Protein AF-A0A4V2Z6S6-F1 (afdb_monomer_lite)

Radius of gyration: 31.91 Å; chains: 1; bounding box: 67×71×43 Å

Structure (mmCIF, N/CA/C/O backbone):
data_AF-A0A4V2Z6S6-F1
#
_entry.id   AF-A0A4V2Z6S6-F1
#
loop_
_atom_site.group_PDB
_atom_site.id
_atom_site.type_symbol
_atom_site.label_atom_id
_atom_site.label_alt_id
_atom_site.label_comp_id
_atom_site.label_asym_id
_atom_site.label_entity_id
_atom_site.label_seq_id
_atom_site.pdbx_PDB_ins_code
_atom_site.Cartn_x
_atom_site.Cartn_y
_atom_site.Cartn_z
_atom_site.occupancy
_atom_site.B_iso_or_equiv
_atom_site.auth_seq_id
_atom_site.auth_comp_id
_atom_site.auth_asym_id
_atom_site.auth_atom_id
_atom_site.pdbx_PDB_model_num
ATOM 1 N N . MET A 1 1 ? 8.532 -1.852 -8.461 1.00 54.56 1 MET A N 1
ATOM 2 C CA . MET A 1 1 ? 8.262 -3.257 -8.115 1.00 54.56 1 MET A CA 1
ATOM 3 C C . MET A 1 1 ? 8.214 -4.044 -9.407 1.00 54.56 1 MET A C 1
ATOM 5 O O . MET A 1 1 ? 7.560 -3.565 -10.332 1.00 54.56 1 MET A O 1
ATOM 9 N N . PRO A 1 2 ? 8.942 -5.160 -9.529 1.00 68.38 2 PRO A N 1
ATOM 10 C CA . PRO A 1 2 ? 8.706 -6.091 -10.628 1.00 68.38 2 PRO A CA 1
ATOM 11 C C . PRO A 1 2 ? 7.226 -6.516 -10.600 1.00 68.38 2 PRO A C 1
ATOM 13 O O .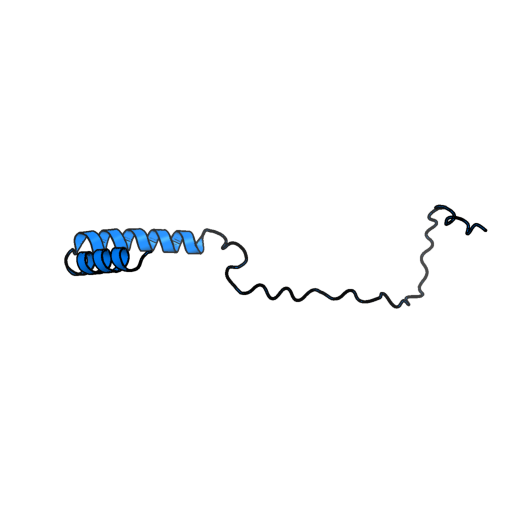 PRO A 1 2 ? 6.648 -6.677 -9.527 1.00 68.38 2 PRO A O 1
ATOM 16 N N . GLY A 1 3 ? 6.588 -6.607 -11.770 1.00 77.50 3 GLY A N 1
ATOM 17 C CA . GLY A 1 3 ? 5.125 -6.720 -11.871 1.00 77.50 3 GLY A CA 1
ATOM 18 C C . GLY A 1 3 ? 4.535 -7.926 -11.133 1.00 77.50 3 GLY A C 1
ATOM 19 O O . GLY A 1 3 ? 3.526 -7.780 -10.456 1.00 77.50 3 GLY A O 1
ATOM 20 N N . ALA A 1 4 ? 5.220 -9.073 -11.171 1.00 86.88 4 ALA A N 1
ATOM 21 C CA . ALA A 1 4 ? 4.742 -10.314 -10.558 1.00 86.88 4 ALA A CA 1
ATOM 22 C C . ALA A 1 4 ? 4.555 -10.208 -9.032 1.00 86.88 4 ALA A C 1
ATOM 24 O O . ALA A 1 4 ? 3.507 -10.575 -8.512 1.00 86.88 4 ALA A O 1
ATOM 25 N N . GLU A 1 5 ? 5.523 -9.628 -8.317 1.00 84.00 5 GLU A N 1
ATOM 26 C CA . GLU A 1 5 ? 5.437 -9.455 -6.859 1.00 84.00 5 GLU A CA 1
ATOM 27 C C . GLU A 1 5 ? 4.299 -8.498 -6.466 1.00 84.00 5 GLU A C 1
ATOM 29 O O . GLU A 1 5 ? 3.620 -8.690 -5.457 1.00 84.00 5 GLU A O 1
ATOM 34 N N . ALA A 1 6 ? 4.060 -7.465 -7.281 1.00 90.19 6 ALA A N 1
ATOM 35 C CA . ALA A 1 6 ? 2.967 -6.524 -7.058 1.00 90.19 6 ALA A CA 1
ATOM 36 C C . ALA A 1 6 ? 1.591 -7.171 -7.294 1.00 90.19 6 ALA A C 1
ATOM 38 O O . ALA A 1 6 ? 0.641 -6.874 -6.563 1.00 90.19 6 ALA A O 1
ATOM 39 N N . ASP A 1 7 ? 1.485 -8.060 -8.281 1.00 93.06 7 ASP A N 1
ATOM 40 C CA . ASP A 1 7 ? 0.259 -8.798 -8.582 1.00 93.06 7 ASP A CA 1
ATOM 41 C C . ASP A 1 7 ? -0.068 -9.818 -7.483 1.00 93.06 7 ASP A C 1
ATOM 43 O O . ASP A 1 7 ? -1.210 -9.876 -7.019 1.00 93.06 7 ASP A O 1
ATOM 47 N N . GLU A 1 8 ? 0.932 -10.562 -7.002 1.00 94.88 8 GLU A N 1
ATOM 48 C CA . GLU A 1 8 ? 0.788 -11.503 -5.883 1.00 94.88 8 GLU A CA 1
ATOM 49 C C . GLU A 1 8 ? 0.355 -10.790 -4.595 1.00 94.88 8 GLU A C 1
ATOM 51 O O . GLU A 1 8 ? -0.607 -11.204 -3.937 1.00 94.88 8 GLU A O 1
ATOM 56 N N . LEU A 1 9 ? 0.992 -9.660 -4.273 1.00 92.88 9 LEU A N 1
ATOM 57 C CA . LEU A 1 9 ? 0.604 -8.834 -3.132 1.00 92.88 9 LEU A CA 1
ATOM 58 C C . LEU A 1 9 ? -0.825 -8.294 -3.291 1.00 92.88 9 LEU A C 1
ATOM 60 O O . LEU A 1 9 ? -1.623 -8.336 -2.353 1.00 92.88 9 LEU A O 1
ATOM 64 N N . SER A 1 10 ? -1.184 -7.832 -4.490 1.00 92.81 10 SER A N 1
ATOM 65 C CA . SER A 1 10 ? -2.535 -7.343 -4.782 1.00 92.81 10 SER A CA 1
ATOM 66 C C . SER A 1 10 ? -3.587 -8.441 -4.622 1.00 92.81 10 SER A C 1
ATOM 68 O O . SER A 1 10 ? -4.673 -8.182 -4.097 1.00 92.81 10 SER A O 1
ATOM 70 N N . ALA A 1 11 ? -3.281 -9.669 -5.044 1.00 96.44 11 ALA A N 1
ATOM 71 C CA . ALA A 1 11 ? -4.161 -10.818 -4.868 1.00 96.44 11 ALA A CA 1
ATOM 72 C C . ALA A 1 11 ? -4.365 -11.150 -3.381 1.00 96.44 11 ALA A C 1
ATOM 74 O O . ALA A 1 11 ? -5.506 -11.318 -2.947 1.00 96.44 11 ALA A O 1
ATOM 75 N N . HIS A 1 12 ? -3.292 -11.161 -2.585 1.00 95.88 12 HIS A N 1
ATOM 76 C CA . HIS A 1 12 ? -3.366 -11.404 -1.143 1.00 95.88 12 HIS A CA 1
ATOM 77 C C . HIS A 1 12 ? -4.229 -10.359 -0.418 1.00 95.88 12 HIS A C 1
ATOM 79 O O . HIS A 1 12 ? -5.127 -10.705 0.354 1.00 95.88 12 HIS A O 1
ATOM 85 N N . LEU A 1 13 ? -4.020 -9.073 -0.713 1.00 96.44 13 LEU A N 1
ATOM 86 C CA . LEU A 1 13 ? -4.756 -7.981 -0.070 1.00 96.44 13 LEU A CA 1
ATOM 87 C C . LEU A 1 13 ? -6.264 -8.031 -0.359 1.00 96.44 13 LEU A C 1
ATOM 89 O O . LEU A 1 13 ? -7.063 -7.619 0.481 1.00 96.44 13 LEU A O 1
ATOM 93 N N . ARG A 1 14 ? -6.696 -8.582 -1.501 1.00 96.62 14 ARG A N 1
ATOM 94 C CA . ARG A 1 14 ? -8.132 -8.799 -1.766 1.00 96.62 14 ARG A CA 1
ATOM 95 C C . ARG A 1 14 ? -8.755 -9.809 -0.799 1.00 96.62 14 ARG A C 1
ATOM 97 O O . ARG A 1 14 ? -9.915 -9.640 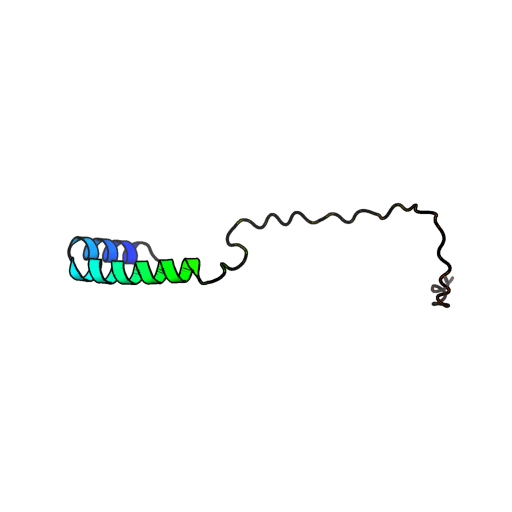-0.433 1.00 96.62 14 ARG A O 1
ATOM 104 N N . GLY A 1 15 ? -8.000 -10.825 -0.380 1.00 96.94 15 GLY A N 1
ATOM 105 C CA . GLY A 1 15 ? -8.474 -11.895 0.503 1.00 96.94 15 GLY A CA 1
ATOM 106 C C . GLY A 1 15 ? -8.270 -11.640 1.999 1.00 96.94 15 GLY A C 1
ATOM 107 O O . GLY A 1 15 ? -8.948 -12.262 2.811 1.00 96.94 15 GLY A O 1
ATOM 108 N N . CYS A 1 16 ? -7.371 -10.728 2.380 1.00 98.12 16 CYS A N 1
ATOM 109 C CA . CYS A 1 16 ? -6.954 -10.553 3.771 1.00 98.12 16 CYS A CA 1
ATOM 110 C C . CYS A 1 16 ? -7.305 -9.153 4.321 1.00 98.12 16 CYS A C 1
ATOM 112 O O . CYS A 1 16 ? -6.622 -8.175 4.002 1.00 98.12 16 CYS A O 1
ATOM 114 N N . PRO A 1 17 ? -8.370 -9.001 5.138 1.00 96.81 17 PRO A N 1
ATOM 115 C CA . PRO A 1 17 ? -8.774 -7.699 5.673 1.00 96.81 17 PRO A CA 1
ATOM 116 C C . PRO A 1 17 ? -7.784 -7.105 6.687 1.00 96.81 17 PRO A C 1
ATOM 118 O O . PRO A 1 17 ? -7.643 -5.885 6.712 1.00 96.81 17 PRO A O 1
ATOM 121 N N . SER A 1 18 ? -7.082 -7.921 7.482 1.00 97.44 18 SER A N 1
ATOM 122 C CA . SER A 1 18 ? -6.084 -7.438 8.451 1.00 97.44 18 SER A CA 1
ATOM 123 C C . SER A 1 18 ? -4.896 -6.783 7.752 1.00 97.44 18 SER A C 1
ATOM 125 O O . SER A 1 18 ? -4.571 -5.637 8.040 1.00 97.44 18 SER A O 1
ATOM 127 N N . CYS A 1 19 ? -4.332 -7.440 6.737 1.00 97.00 19 CYS A N 1
ATOM 128 C CA . CYS A 1 19 ? -3.231 -6.871 5.960 1.00 97.00 19 CYS A CA 1
ATOM 129 C C . CYS A 1 19 ? -3.648 -5.605 5.191 1.00 97.00 19 CYS A C 1
ATOM 131 O O . CYS A 1 19 ? -2.829 -4.716 4.973 1.00 97.00 19 CYS A O 1
ATOM 133 N N . ARG A 1 20 ? -4.927 -5.473 4.800 1.00 97.00 20 ARG A N 1
ATOM 134 C CA . ARG A 1 20 ? -5.443 -4.209 4.242 1.00 97.00 20 ARG A CA 1
ATOM 135 C C . ARG A 1 20 ? -5.483 -3.084 5.269 1.00 97.00 20 ARG A C 1
ATOM 137 O O . ARG A 1 20 ? -5.210 -1.948 4.892 1.00 97.00 20 ARG A O 1
ATOM 144 N N . ALA A 1 21 ? -5.849 -3.383 6.514 1.00 97.62 21 ALA A N 1
ATOM 145 C CA . ALA A 1 21 ? -5.850 -2.399 7.592 1.00 97.62 21 ALA A CA 1
ATOM 146 C C . ALA A 1 21 ? -4.420 -1.931 7.897 1.00 97.62 21 ALA A C 1
ATOM 148 O O . ALA A 1 21 ? -4.156 -0.735 7.854 1.00 97.62 21 ALA A O 1
ATOM 149 N N . GLU A 1 22 ? -3.479 -2.866 8.052 1.00 97.50 22 GLU A N 1
ATOM 150 C CA . GLU A 1 22 ? -2.055 -2.553 8.244 1.00 97.50 22 GLU A CA 1
ATOM 151 C C . GLU A 1 22 ? -1.497 -1.701 7.093 1.00 97.50 22 GLU A C 1
ATOM 153 O O . GLU A 1 22 ? -0.815 -0.700 7.309 1.00 97.50 22 GLU A O 1
ATOM 158 N N . LEU A 1 23 ? -1.827 -2.046 5.843 1.00 96.56 23 LEU A N 1
ATOM 159 C CA . LEU A 1 23 ? -1.390 -1.262 4.691 1.00 96.56 23 LEU A CA 1
ATOM 160 C C . LEU A 1 23 ? -2.002 0.148 4.674 1.00 96.56 23 LEU A C 1
ATOM 162 O O . LEU A 1 23 ? -1.354 1.077 4.196 1.00 96.56 23 LEU A O 1
ATOM 166 N N . ALA A 1 24 ? -3.232 0.323 5.165 1.00 96.06 24 ALA A N 1
ATOM 167 C CA . ALA A 1 24 ? -3.844 1.643 5.290 1.00 96.06 24 ALA A CA 1
ATOM 168 C C . ALA A 1 24 ? -3.075 2.514 6.295 1.00 96.06 24 ALA A C 1
ATOM 170 O O . ALA A 1 24 ? -2.712 3.637 5.953 1.00 96.06 24 ALA A O 1
ATOM 171 N N . GLU A 1 25 ? -2.712 1.965 7.456 1.00 96.50 25 GLU A N 1
ATOM 172 C CA . GLU A 1 25 ? -1.895 2.671 8.454 1.00 96.50 25 GLU A CA 1
ATOM 173 C C . GLU A 1 25 ? -0.534 3.100 7.878 1.00 96.50 25 GLU A C 1
ATOM 175 O O . GLU A 1 25 ? -0.093 4.237 8.057 1.00 96.50 25 GLU A O 1
ATOM 180 N N . LEU A 1 26 ? 0.122 2.225 7.106 1.00 96.56 26 LEU A N 1
ATOM 181 C CA . LEU A 1 26 ? 1.391 2.558 6.449 1.00 96.56 26 LEU A CA 1
ATOM 182 C C . LEU A 1 26 ? 1.242 3.651 5.379 1.00 96.56 26 LEU A C 1
ATOM 184 O O . LEU A 1 26 ? 2.161 4.450 5.177 1.00 96.56 26 LEU A O 1
ATOM 188 N N . ARG A 1 27 ? 0.100 3.707 4.684 1.00 95.75 27 ARG A N 1
ATOM 189 C CA . ARG A 1 27 ? -0.178 4.756 3.690 1.00 95.75 27 ARG A CA 1
ATOM 190 C C . ARG A 1 27 ? -0.350 6.124 4.339 1.00 95.75 27 ARG A C 1
ATOM 192 O O . ARG A 1 27 ? 0.133 7.100 3.768 1.00 95.75 27 ARG A O 1
ATOM 199 N N . ASP A 1 28 ? -0.952 6.186 5.520 1.00 95.44 28 ASP A N 1
ATOM 200 C CA . ASP A 1 28 ? -1.096 7.435 6.271 1.00 95.44 28 ASP A CA 1
ATOM 201 C C . ASP A 1 28 ? 0.279 7.988 6.682 1.00 95.44 28 ASP A C 1
ATOM 203 O O . ASP A 1 28 ? 0.563 9.180 6.523 1.00 95.44 28 ASP A O 1
ATOM 207 N N . VAL A 1 29 ? 1.191 7.110 7.117 1.00 95.38 29 VAL A N 1
ATOM 208 C CA . VAL A 1 29 ? 2.589 7.481 7.395 1.00 95.38 29 VAL A CA 1
ATOM 209 C C . VAL A 1 29 ? 3.290 7.972 6.128 1.00 95.38 29 VAL A C 1
ATOM 211 O O . VAL A 1 29 ? 3.974 8.998 6.154 1.00 95.38 29 VAL A O 1
ATOM 214 N N . ALA A 1 30 ? 3.114 7.276 5.003 1.00 94.56 30 ALA A N 1
ATOM 215 C CA . ALA A 1 30 ? 3.700 7.685 3.729 1.00 94.56 30 ALA A CA 1
ATOM 216 C C . ALA A 1 30 ? 3.200 9.070 3.280 1.00 94.56 30 ALA A C 1
ATOM 218 O O . ALA A 1 30 ? 3.988 9.876 2.783 1.00 94.56 30 ALA A O 1
ATOM 219 N N . GLU A 1 31 ? 1.920 9.381 3.493 1.00 93.00 31 GLU A N 1
ATOM 220 C CA . GLU A 1 31 ? 1.356 10.699 3.198 1.00 93.00 31 GLU A CA 1
ATOM 221 C C . GLU A 1 31 ? 1.938 11.792 4.104 1.00 93.00 31 GLU A C 1
ATOM 223 O O . GLU A 1 31 ? 2.295 12.874 3.627 1.00 93.00 31 GLU A O 1
ATOM 228 N N . LEU A 1 32 ? 2.098 11.509 5.398 1.00 94.50 32 LEU A N 1
ATOM 229 C CA . LEU A 1 32 ? 2.741 12.433 6.329 1.00 94.50 32 LEU A CA 1
ATOM 230 C C . LEU A 1 32 ? 4.185 12.738 5.909 1.00 94.50 32 LEU A C 1
ATOM 232 O O . LEU A 1 32 ? 4.606 13.900 5.906 1.00 94.50 32 LEU A O 1
ATOM 236 N N . LEU A 1 33 ? 4.939 11.713 5.510 1.00 93.25 33 LEU A N 1
ATOM 237 C CA . LEU A 1 33 ? 6.301 11.866 4.997 1.00 93.25 33 LEU A CA 1
ATOM 238 C C . LEU A 1 33 ? 6.326 12.679 3.700 1.00 93.25 33 LEU A C 1
ATOM 240 O O . LEU A 1 33 ? 7.149 13.580 3.561 1.00 93.25 33 LEU A O 1
ATOM 244 N N . ALA A 1 34 ? 5.390 12.435 2.781 1.00 89.69 34 ALA A N 1
ATOM 245 C CA . ALA A 1 34 ? 5.306 13.169 1.520 1.00 89.69 34 ALA A CA 1
ATOM 246 C C . ALA A 1 34 ? 5.069 14.679 1.707 1.00 89.69 34 ALA A C 1
ATOM 248 O O . ALA A 1 34 ? 5.507 15.468 0.869 1.00 89.69 34 ALA A O 1
ATOM 249 N N . ARG A 1 35 ? 4.386 15.077 2.791 1.00 90.94 35 ARG A N 1
ATOM 250 C CA . ARG A 1 35 ? 4.115 16.484 3.138 1.00 90.94 35 ARG A CA 1
ATOM 251 C C . ARG A 1 35 ? 5.242 17.141 3.938 1.00 90.94 35 ARG A C 1
ATOM 253 O O . ARG A 1 35 ? 5.437 18.348 3.827 1.00 90.94 35 ARG A O 1
ATOM 260 N N . SER A 1 36 ? 5.932 16.374 4.779 1.00 89.19 36 SER A N 1
ATOM 261 C CA . SER A 1 36 ? 6.934 16.890 5.724 1.00 89.19 36 SER A CA 1
ATOM 262 C C . SER A 1 36 ? 8.353 16.897 5.166 1.00 89.19 36 SER A C 1
ATOM 264 O O . SER A 1 36 ? 9.162 17.735 5.563 1.00 89.19 36 SER A O 1
ATOM 266 N N . VAL A 1 37 ? 8.661 15.998 4.234 1.00 86.38 37 VAL A N 1
ATOM 267 C CA . VAL A 1 37 ? 9.970 15.937 3.591 1.00 86.38 37 VAL A CA 1
ATOM 268 C C . VAL A 1 37 ? 9.957 16.862 2.372 1.00 86.38 37 VAL A C 1
ATOM 270 O O . VAL A 1 37 ? 9.149 16.655 1.462 1.00 86.38 37 VAL A O 1
ATOM 273 N N . PRO A 1 38 ? 10.843 17.877 2.308 1.00 77.19 38 PRO A N 1
ATOM 274 C CA . PRO A 1 38 ? 11.023 18.670 1.103 1.00 77.19 38 PRO A CA 1
ATOM 275 C C . PRO A 1 38 ? 11.336 17.732 -0.057 1.00 77.19 38 PRO A C 1
ATOM 277 O O . PRO A 1 38 ? 12.353 17.035 -0.045 1.00 77.19 38 PRO A O 1
ATOM 280 N N . GLN A 1 39 ? 10.447 17.696 -1.048 1.00 69.88 39 GLN A N 1
ATOM 281 C CA . GLN A 1 39 ? 10.684 16.911 -2.249 1.00 69.88 39 GLN A CA 1
ATOM 282 C C . GLN A 1 39 ? 11.990 17.413 -2.879 1.00 69.88 39 GLN A C 1
ATOM 284 O O . GLN A 1 39 ? 12.125 18.624 -3.101 1.00 69.88 39 GLN A O 1
ATOM 289 N N . PRO A 1 40 ? 12.971 16.534 -3.149 1.00 66.81 40 PRO A N 1
ATOM 290 C CA . PRO A 1 40 ? 14.173 16.950 -3.849 1.00 66.81 40 PRO A CA 1
ATOM 291 C C . PRO A 1 40 ? 13.759 17.598 -5.178 1.00 66.81 40 PRO A C 1
ATOM 293 O O . PRO A 1 40 ? 12.813 17.124 -5.819 1.00 66.81 40 PRO A O 1
ATOM 296 N N . PRO A 1 41 ? 14.418 18.688 -5.609 1.00 56.38 41 PRO A N 1
ATOM 297 C CA . PRO A 1 41 ? 14.064 19.353 -6.851 1.00 56.38 41 PRO A CA 1
ATOM 298 C C . PRO A 1 41 ? 14.249 18.390 -8.035 1.00 56.38 41 PRO A C 1
ATOM 300 O O . PRO A 1 41 ? 15.352 18.208 -8.537 1.00 56.38 41 PRO A O 1
ATOM 303 N N . GLY A 1 42 ? 13.139 17.806 -8.495 1.00 55.44 42 GLY A N 1
ATOM 304 C CA . GLY A 1 42 ? 12.963 17.263 -9.839 1.00 55.44 42 GLY A CA 1
ATOM 305 C C . GLY A 1 42 ? 13.184 15.757 -10.018 1.00 55.44 42 GLY A C 1
ATOM 306 O O . GLY A 1 42 ? 14.303 15.297 -10.200 1.00 55.44 42 GLY A O 1
ATOM 307 N N . HIS A 1 43 ? 12.080 15.017 -10.149 1.00 55.19 43 HIS A N 1
ATOM 308 C CA . HIS A 1 43 ? 11.934 13.961 -11.172 1.00 55.19 43 HIS A CA 1
ATOM 309 C C . HIS A 1 43 ? 11.063 14.457 -12.351 1.00 55.19 43 HIS A C 1
ATOM 311 O O . HIS A 1 43 ? 10.500 13.673 -13.107 1.00 55.19 43 HIS A O 1
ATOM 317 N N . GLY A 1 44 ? 10.925 15.780 -12.505 1.00 59.50 44 GLY A N 1
ATOM 318 C CA . GLY A 1 44 ? 10.343 16.402 -13.695 1.00 59.50 44 GLY A CA 1
ATOM 319 C C . GLY A 1 44 ? 11.423 16.672 -14.750 1.00 59.50 44 GLY A C 1
ATOM 320 O O . GLY A 1 44 ? 12.590 16.844 -14.381 1.00 59.50 44 GLY A O 1
ATOM 321 N N . PRO A 1 45 ? 11.078 16.727 -16.052 1.00 56.84 45 PRO A N 1
ATOM 322 C CA . PRO A 1 45 ? 12.044 17.029 -17.098 1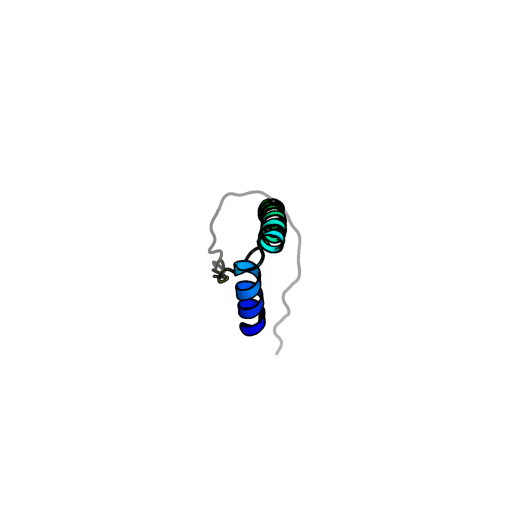.00 56.84 45 PRO A CA 1
ATOM 323 C C . PRO A 1 45 ? 12.687 18.386 -16.816 1.00 56.84 45 PRO A C 1
ATOM 325 O O . PRO A 1 45 ? 12.036 19.432 -16.823 1.00 56.84 45 PRO A O 1
ATOM 328 N N . VAL A 1 46 ? 13.990 18.354 -16.549 1.00 59.06 46 VAL A N 1
ATOM 329 C CA . VAL A 1 46 ? 14.813 19.538 -16.337 1.00 59.06 46 VAL A CA 1
ATOM 330 C C . VAL A 1 46 ? 14.901 20.283 -17.666 1.00 59.06 46 VAL A C 1
ATOM 332 O O . VAL A 1 46 ? 15.824 20.076 -18.454 1.00 59.06 46 VAL A O 1
ATOM 335 N N . THR A 1 47 ? 13.967 21.191 -17.936 1.00 61.31 47 THR A N 1
ATOM 336 C CA . THR A 1 47 ? 14.190 22.206 -18.964 1.00 61.31 47 THR A CA 1
ATOM 337 C C . THR A 1 47 ? 15.187 23.203 -18.388 1.00 61.31 47 THR A C 1
ATOM 339 O O . THR A 1 47 ? 14.813 24.232 -17.824 1.00 61.31 47 THR A O 1
ATOM 342 N N . ARG A 1 48 ? 16.485 22.891 -18.494 1.00 59.22 48 ARG A N 1
AT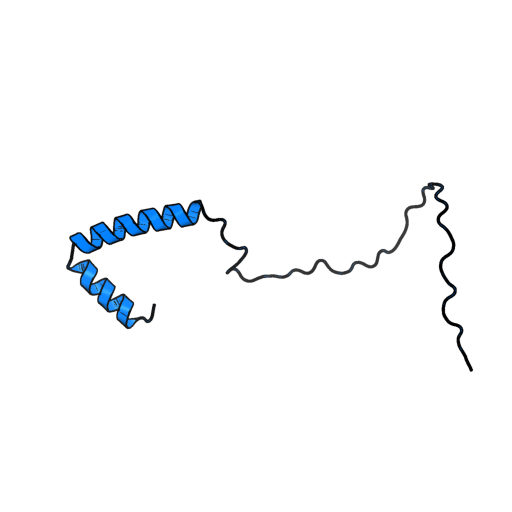OM 343 C CA . ARG A 1 48 ? 17.564 23.863 -18.291 1.00 59.22 48 ARG A CA 1
ATOM 344 C C . ARG A 1 48 ? 17.438 24.923 -19.384 1.00 59.22 48 ARG A C 1
ATOM 346 O O . ARG A 1 48 ? 18.111 24.874 -20.409 1.00 59.22 48 ARG A O 1
ATOM 353 N N . ARG A 1 49 ? 16.551 25.896 -19.179 1.00 54.69 49 ARG A N 1
ATOM 354 C CA . ARG A 1 49 ? 16.527 27.126 -19.963 1.00 54.69 49 ARG A CA 1
ATOM 355 C C . ARG A 1 49 ? 17.697 27.962 -19.456 1.00 54.69 49 ARG A C 1
ATOM 357 O O . ARG A 1 49 ? 17.567 28.725 -18.506 1.00 54.69 49 ARG A O 1
ATOM 364 N N . GLY A 1 50 ? 18.873 27.716 -20.032 1.00 60.00 50 GLY A N 1
ATOM 365 C CA . GLY A 1 50 ? 20.065 28.505 -19.753 1.00 60.00 50 GLY A CA 1
ATOM 366 C C . GLY A 1 50 ? 19.747 29.982 -19.959 1.00 60.00 50 GLY A C 1
ATOM 367 O O . GLY A 1 50 ? 19.288 30.375 -21.032 1.00 60.00 50 GLY A O 1
ATOM 368 N N . ALA A 1 51 ? 19.960 30.798 -18.927 1.00 59.12 51 ALA A N 1
ATOM 369 C CA . ALA A 1 51 ? 19.952 32.243 -19.074 1.00 59.12 51 ALA A CA 1
ATOM 370 C C . ALA A 1 51 ? 21.132 32.600 -19.987 1.00 59.12 51 ALA A C 1
ATOM 372 O O . ALA A 1 51 ? 22.291 32.536 -19.577 1.00 59.12 51 ALA A O 1
ATOM 373 N N . GLY A 1 52 ? 20.835 32.854 -21.263 1.00 58.03 52 GLY A N 1
ATOM 374 C CA . GLY A 1 52 ? 21.835 33.121 -22.288 1.00 58.03 52 GLY A CA 1
ATOM 375 C C . GLY A 1 52 ? 22.828 34.193 -21.841 1.00 58.03 52 GLY A C 1
ATOM 376 O O . GLY A 1 52 ? 22.450 35.197 -21.233 1.00 58.03 52 GLY A O 1
ATOM 377 N N . ARG A 1 53 ? 24.112 33.984 -22.161 1.00 60.72 53 ARG A N 1
ATOM 378 C CA . ARG A 1 53 ? 25.143 35.024 -22.080 1.00 60.72 53 ARG A CA 1
ATOM 379 C C . ARG A 1 53 ? 24.711 36.192 -22.961 1.00 60.72 53 ARG A C 1
ATOM 381 O O . ARG A 1 53 ? 24.938 36.180 -24.166 1.00 60.72 53 ARG A O 1
ATOM 388 N N . ARG A 1 54 ? 24.096 37.208 -22.362 1.00 56.66 54 ARG A N 1
ATOM 389 C CA . ARG A 1 54 ? 23.926 38.505 -23.011 1.00 56.66 54 ARG A CA 1
ATOM 390 C C . ARG A 1 54 ? 25.293 39.199 -23.044 1.00 56.66 54 ARG A C 1
ATOM 392 O O . ARG A 1 54 ? 25.895 39.363 -21.979 1.00 56.66 54 ARG A O 1
ATOM 399 N N . PRO A 1 55 ? 25.799 39.615 -24.217 1.00 55.97 55 PRO A N 1
ATOM 400 C CA . PRO A 1 55 ? 26.890 40.577 -24.278 1.00 55.97 55 PRO A CA 1
ATOM 401 C C . PRO A 1 55 ? 26.431 41.842 -23.550 1.00 55.97 55 PRO A C 1
ATOM 403 O O . PRO A 1 55 ? 25.362 42.373 -23.852 1.00 55.97 55 PRO A O 1
ATOM 406 N N . ARG A 1 56 ? 27.199 42.307 -22.560 1.00 60.75 56 ARG A N 1
ATOM 407 C CA . ARG A 1 56 ? 26.957 43.608 -21.926 1.00 60.75 56 ARG A CA 1
ATOM 408 C C . ARG A 1 56 ? 27.388 44.696 -22.910 1.00 60.75 56 ARG A C 1
ATOM 410 O O . ARG A 1 56 ? 28.476 45.246 -22.792 1.00 60.75 56 ARG A O 1
ATOM 417 N N . THR A 1 57 ? 26.565 44.950 -23.922 1.00 54.75 57 THR A N 1
ATOM 418 C CA . THR A 1 57 ? 26.649 46.169 -24.728 1.00 54.75 57 THR A CA 1
ATOM 419 C C . THR A 1 57 ? 26.338 47.339 -23.806 1.00 54.75 57 THR A C 1
ATOM 421 O O . THR A 1 57 ? 25.262 47.403 -23.213 1.00 54.75 57 THR A O 1
ATOM 424 N N . GLY A 1 58 ? 27.355 48.169 -23.593 1.00 51.75 58 GLY A N 1
ATOM 425 C CA . GLY A 1 58 ? 27.368 49.215 -22.587 1.00 51.75 58 GLY A CA 1
ATOM 426 C C . GLY A 1 58 ? 26.517 50.429 -22.935 1.00 51.75 58 GLY A C 1
ATOM 427 O O . GLY A 1 58 ? 26.284 50.724 -24.100 1.00 51.75 58 GLY A O 1
ATOM 428 N N . ALA A 1 59 ? 26.099 51.124 -21.882 1.00 52.41 59 ALA A N 1
ATOM 429 C CA . ALA A 1 59 ? 26.191 52.571 -21.709 1.00 52.41 59 ALA A CA 1
ATOM 430 C C . ALA A 1 59 ? 25.421 52.925 -20.433 1.00 52.41 59 ALA A C 1
ATOM 432 O O . ALA A 1 59 ? 24.202 52.809 -20.379 1.00 52.41 59 ALA A O 1
ATOM 433 N N . SER A 1 60 ? 26.133 53.369 -19.404 1.00 46.34 60 SER A N 1
ATOM 434 C CA . SER A 1 60 ? 25.550 54.283 -18.427 1.00 46.34 60 SER A CA 1
ATOM 435 C C . SER A 1 60 ? 26.649 55.258 -18.041 1.00 46.34 60 SER A C 1
ATOM 437 O O . SER A 1 60 ? 27.459 55.000 -17.154 1.00 46.34 60 SER A O 1
ATOM 439 N N . LEU A 1 61 ? 26.729 56.347 -18.803 1.00 53.97 61 LEU A N 1
ATOM 440 C CA . LEU A 1 61 ? 27.440 57.544 -18.387 1.00 53.97 61 LEU A CA 1
ATOM 441 C C . LEU A 1 61 ? 26.649 58.110 -17.213 1.00 53.97 61 LEU A C 1
ATOM 443 O O . LEU A 1 61 ? 25.565 58.640 -17.410 1.00 53.97 61 LEU A O 1
ATOM 447 N N . ASN A 1 62 ? 27.151 57.919 -16.000 1.00 43.69 62 ASN A N 1
ATOM 448 C CA . ASN A 1 62 ? 27.021 58.905 -14.939 1.00 43.69 62 ASN A CA 1
ATOM 449 C C . ASN A 1 62 ? 28.082 58.602 -13.888 1.00 43.69 62 ASN A C 1
ATOM 451 O O . ASN A 1 62 ? 28.156 57.504 -13.340 1.00 43.69 62 ASN A O 1
ATOM 455 N N . GLY A 1 63 ? 28.977 59.575 -13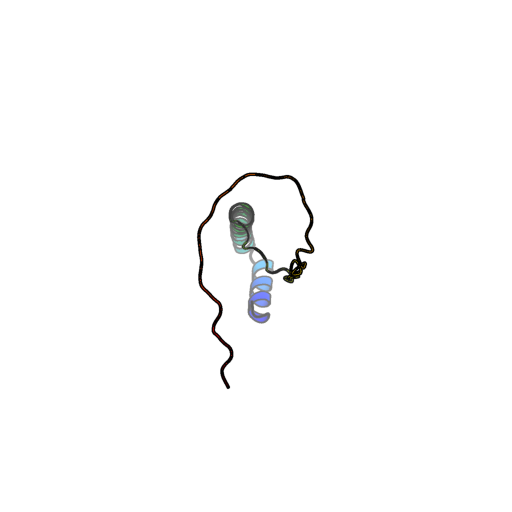.742 1.00 56.88 63 GLY A N 1
ATOM 456 C CA . GLY A 1 63 ? 30.251 59.435 -13.071 1.00 56.88 63 GLY A CA 1
ATOM 457 C C . GLY A 1 63 ? 30.123 59.058 -11.608 1.00 56.88 63 GLY A C 1
ATOM 458 O O . GLY A 1 63 ? 29.294 59.595 -10.884 1.00 56.88 63 GLY A O 1
ATOM 459 N N . LEU A 1 64 ? 31.034 58.193 -11.178 1.00 49.09 64 LEU A N 1
ATOM 460 C CA . LEU A 1 64 ? 31.473 58.109 -9.799 1.00 49.09 64 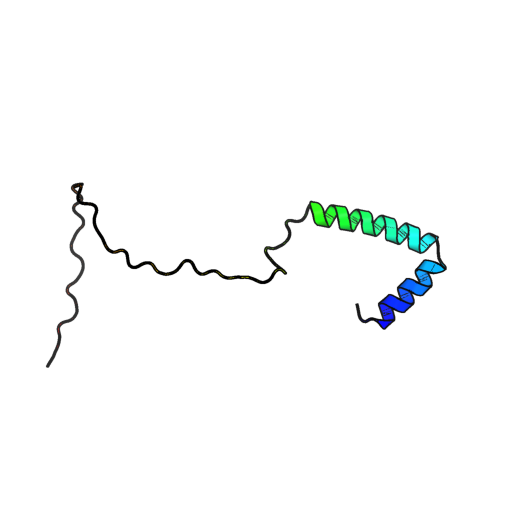LEU A CA 1
ATOM 461 C C . LEU A 1 64 ? 32.988 57.908 -9.825 1.00 49.09 64 LEU A C 1
ATOM 463 O O . LEU A 1 64 ? 33.503 56.956 -10.411 1.00 49.09 64 LEU A O 1
ATOM 467 N N . ASN A 1 65 ? 33.683 58.873 -9.230 1.00 53.75 65 ASN A N 1
ATOM 468 C CA . ASN A 1 65 ? 35.103 58.827 -8.927 1.00 53.75 65 ASN A CA 1
ATOM 469 C C . ASN A 1 65 ? 35.426 57.534 -8.173 1.00 53.75 65 ASN A C 1
ATOM 471 O O . ASN A 1 65 ? 34.882 57.285 -7.100 1.00 53.75 65 ASN A O 1
ATOM 475 N N . GLY A 1 66 ? 36.326 56.728 -8.723 1.00 51.50 66 GLY A N 1
ATOM 476 C CA . GLY A 1 66 ? 36.773 55.495 -8.093 1.00 51.50 66 GLY A CA 1
ATOM 477 C C . GLY A 1 66 ? 38.113 55.087 -8.666 1.00 51.50 66 GLY A C 1
ATOM 478 O O . GLY A 1 66 ? 38.182 54.305 -9.609 1.00 51.50 66 GLY A O 1
ATOM 479 N N . ALA A 1 67 ? 39.183 55.660 -8.122 1.00 58.94 67 ALA A N 1
ATOM 480 C CA . ALA A 1 67 ? 40.534 55.195 -8.374 1.00 58.94 67 ALA A CA 1
ATOM 481 C C . ALA A 1 67 ? 40.638 53.713 -7.980 1.00 58.94 67 ALA A C 1
ATOM 483 O O . ALA A 1 67 ? 40.422 53.362 -6.822 1.00 58.94 67 ALA A O 1
ATOM 484 N N . CYS A 1 68 ? 40.983 52.851 -8.935 1.00 54.44 68 CYS A N 1
ATOM 485 C CA . CYS A 1 68 ? 41.510 51.517 -8.673 1.00 54.44 68 CYS A CA 1
ATOM 486 C C . CYS A 1 68 ? 42.669 51.249 -9.634 1.00 54.44 68 CYS A C 1
ATOM 488 O O . CYS A 1 68 ? 42.600 51.505 -10.835 1.00 54.44 68 CYS A O 1
ATOM 490 N N . ALA A 1 69 ? 43.765 50.818 -9.025 1.00 52.78 69 ALA A N 1
ATOM 491 C CA . ALA A 1 69 ? 45.115 50.818 -9.538 1.00 52.78 69 ALA A CA 1
ATOM 492 C C . ALA A 1 69 ? 45.396 49.751 -10.610 1.00 52.78 69 ALA A C 1
ATOM 494 O O . ALA A 1 69 ? 44.861 48.649 -10.588 1.00 52.78 69 ALA A O 1
ATOM 495 N N . TYR A 1 70 ? 46.301 50.136 -11.514 1.00 50.97 70 TYR A N 1
ATOM 496 C CA . TYR A 1 70 ? 47.378 49.363 -12.144 1.00 50.97 70 TYR A CA 1
ATOM 497 C C . TYR A 1 70 ? 47.282 47.821 -12.084 1.00 50.97 70 TYR A C 1
ATOM 499 O O . TYR A 1 70 ? 47.582 47.202 -11.067 1.00 50.97 70 TYR A O 1
ATOM 507 N N . GLY A 1 71 ? 46.978 47.200 -13.229 1.00 49.62 71 GLY A N 1
ATOM 508 C CA . GLY A 1 71 ? 47.027 45.749 -13.425 1.00 49.62 71 GLY A CA 1
ATOM 509 C C . GLY A 1 71 ? 47.493 45.385 -14.836 1.00 49.62 71 GLY A C 1
ATOM 510 O O . GLY A 1 71 ? 46.703 45.395 -15.772 1.00 49.62 71 GLY A O 1
ATOM 511 N N . SER A 1 72 ? 48.795 45.106 -14.944 1.00 50.47 72 SER A N 1
ATOM 512 C CA . SER A 1 72 ? 49.480 44.236 -15.921 1.00 50.47 72 SER A CA 1
ATOM 513 C C . SER A 1 72 ? 49.240 44.437 -17.431 1.00 50.47 72 SER A C 1
ATOM 515 O O . SER A 1 72 ? 48.247 44.008 -18.013 1.00 50.47 72 SER A O 1
ATOM 517 N N . ARG A 1 73 ? 50.282 44.970 -18.092 1.00 51.12 73 ARG A N 1
ATOM 518 C CA . ARG A 1 73 ? 50.568 44.855 -19.535 1.00 51.12 73 ARG A CA 1
ATOM 519 C C . ARG A 1 73 ? 50.225 43.458 -20.065 1.00 51.12 73 ARG A C 1
ATOM 521 O O . ARG A 1 73 ? 50.733 42.464 -19.551 1.00 51.12 73 ARG A O 1
ATOM 528 N N . GLY A 1 74 ? 49.431 43.400 -21.132 1.00 53.03 74 GLY A N 1
ATOM 529 C CA . GLY A 1 74 ? 49.281 42.185 -21.931 1.00 53.03 74 GLY A CA 1
ATOM 530 C C . GLY A 1 74 ? 50.625 41.744 -22.536 1.00 53.03 74 GLY A C 1
ATOM 531 O O . GLY A 1 74 ? 51.499 42.588 -22.756 1.00 53.03 74 GLY A O 1
ATOM 532 N N . PRO A 1 75 ? 50.816 40.439 -22.799 1.00 50.16 75 PRO A N 1
ATOM 533 C CA . PRO A 1 75 ? 52.061 39.929 -23.353 1.00 50.16 75 PRO A CA 1
ATOM 534 C C . PRO A 1 75 ? 52.280 40.479 -24.767 1.00 50.16 75 PRO A C 1
ATOM 536 O O . PRO A 1 75 ? 51.380 40.477 -25.612 1.00 50.16 75 PRO A O 1
ATOM 539 N N . GLY A 1 76 ? 53.496 40.982 -24.988 1.00 50.25 76 GLY A N 1
ATOM 540 C CA . GLY A 1 76 ? 53.983 41.465 -26.272 1.00 50.25 76 GLY A CA 1
ATOM 541 C C . GLY A 1 76 ? 53.915 40.385 -27.347 1.00 50.25 76 GLY A C 1
ATOM 542 O O . GLY A 1 76 ? 54.054 39.192 -27.084 1.00 50.25 76 GLY A O 1
ATOM 543 N N . ARG A 1 77 ? 53.672 40.831 -28.576 1.00 50.84 77 ARG A N 1
ATOM 544 C CA . ARG A 1 77 ? 53.670 39.991 -29.771 1.00 50.84 77 ARG A CA 1
ATOM 545 C C . ARG A 1 77 ? 55.105 39.954 -30.284 1.00 50.84 77 ARG A C 1
ATOM 547 O O . ARG A 1 77 ? 55.615 40.989 -30.705 1.00 50.84 77 ARG A O 1
ATOM 554 N N . SER A 1 78 ? 55.750 38.799 -30.200 1.00 55.91 78 SER A N 1
ATOM 555 C CA . SER A 1 78 ? 57.052 38.557 -30.816 1.00 55.91 78 SER A CA 1
ATOM 556 C C . SER A 1 78 ? 56.911 38.485 -32.334 1.00 55.91 78 SER A C 1
ATOM 558 O O . SER A 1 78 ? 55.917 37.962 -32.849 1.00 55.91 78 SER A O 1
ATOM 560 N N . ARG A 1 79 ? 57.955 38.910 -33.035 1.00 50.62 79 ARG A N 1
ATOM 561 C CA . ARG A 1 79 ? 58.496 38.087 -34.108 1.00 50.62 79 ARG A CA 1
ATOM 562 C C . ARG A 1 79 ? 59.886 37.652 -33.682 1.00 50.62 79 ARG A C 1
ATOM 564 O O . ARG A 1 79 ? 60.552 38.486 -33.029 1.00 50.62 79 ARG A O 1
#

Sequence (79 aa):
MPGAEADELSAHLRGCPSCRAELAELRDVAELLARSVPQPPGHGPVTRRGAGRRPRTGASLNGLNGACAYGSRGPGRSR

Secondary structure (DSSP, 8-state):
--HHHHHHHHHHHHH-HHHHHHHHHHHHHHHHHHHHSPPPS-SS-----------------------------PPP---

Foldseek 3Di:
DPVVVVVVVVVVCVVDVVVVVVVVVVVVVVVVCVVPPDDDPDPDPPPCPDPDPDDCPDDDPDDDDDDDDDDDDDDDDDD

pLDDT: mean 72.64, std 19.57, range [43.69, 98.12]